Protein AF-A0A9E2DCF5-F1 (afdb_monomer)

Sequence (171 aa):
SLPIIGKGMVEQALRLRKHAPMFLVDLAVPRDIEPEITTLRDVYLYSLDDLQNIVSENMDLRRSAAGAAEAIVRDAAITYEQGEKSRAGQDLVVRYRKQLEDLKDAELAKAIARAKQGDDIDLVLKTLATQLTQKLAHTPSVGLKSLIIDGDAAAIEQAKTLLGLNQDDTP

pLDDT: mean 85.64, std 11.95, range [39.28, 97.12]

Secondary structure (DSSP, 8-state):
---SB-HHHHHHHHHHTTT--EEEEE--SS-SB-GGGGGSTTEEEEEHHHHHHHHGGGHHHHHHHHHHHHHHHHHHHHHHHHHHHHHHHHHHHHHHHHHHHHHHHHHHHHHHHHHHHT--HHHHHHHHHHHHHHHHHHHHHHHHHHHHHHT-HHHHHHHHHHTTTTS----

Structure (mmCIF, N/CA/C/O backbone):
data_AF-A0A9E2DCF5-F1
#
_entry.id   AF-A0A9E2DCF5-F1
#
loop_
_atom_site.group_PDB
_atom_site.id
_atom_site.type_symbol
_atom_site.label_atom_id
_atom_site.label_alt_id
_atom_site.label_comp_id
_atom_site.label_asym_id
_atom_site.label_entity_id
_atom_site.label_seq_id
_atom_site.pdbx_PDB_ins_code
_atom_site.Cartn_x
_atom_site.Cartn_y
_atom_site.Cartn_z
_atom_site.occupancy
_atom_site.B_iso_or_equiv
_atom_site.auth_seq_id
_atom_site.auth_comp_id
_atom_site.auth_asym_id
_atom_site.auth_atom_id
_atom_site.pdbx_PDB_model_num
ATOM 1 N N . SER A 1 1 ? 19.649 -22.703 -25.737 1.00 58.84 1 SER A N 1
ATOM 2 C CA . SER A 1 1 ? 18.857 -23.480 -26.710 1.00 58.84 1 SER A CA 1
ATOM 3 C C . SER A 1 1 ? 19.818 -24.085 -27.715 1.00 58.84 1 SER A C 1
ATOM 5 O O . SER A 1 1 ? 20.944 -23.610 -27.810 1.00 58.84 1 SER A O 1
ATOM 7 N N . LEU A 1 2 ? 19.416 -25.155 -28.402 1.00 72.81 2 LEU A N 1
ATOM 8 C CA . LEU A 1 2 ? 20.148 -25.614 -29.581 1.00 72.81 2 LEU A CA 1
ATOM 9 C C . LEU A 1 2 ? 19.806 -24.652 -30.735 1.00 72.81 2 LEU A C 1
ATOM 11 O O . LEU A 1 2 ? 18.617 -24.349 -30.875 1.00 72.81 2 LEU A O 1
ATOM 15 N N . PRO A 1 3 ? 20.781 -24.166 -31.522 1.00 78.75 3 PRO A N 1
ATOM 16 C CA . PRO A 1 3 ? 20.499 -23.358 -32.703 1.00 78.75 3 PRO A CA 1
ATOM 17 C C . PRO A 1 3 ? 19.514 -24.065 -33.641 1.00 78.75 3 PRO A C 1
ATOM 19 O O . PRO A 1 3 ? 19.584 -25.279 -33.842 1.00 78.75 3 PRO A O 1
ATOM 22 N N . ILE A 1 4 ? 18.577 -23.303 -34.199 1.00 86.94 4 ILE A N 1
ATOM 23 C CA . ILE A 1 4 ? 17.522 -23.811 -35.085 1.00 86.94 4 ILE A CA 1
ATOM 24 C C . ILE A 1 4 ? 18.060 -23.949 -36.513 1.00 86.94 4 ILE A C 1
ATOM 26 O O . ILE A 1 4 ? 17.695 -24.873 -37.243 1.00 86.94 4 ILE A O 1
ATOM 30 N N . ILE A 1 5 ? 18.947 -23.035 -36.911 1.00 90.19 5 ILE A N 1
ATOM 31 C CA . ILE A 1 5 ? 19.559 -23.009 -38.237 1.00 90.19 5 ILE A CA 1
ATOM 32 C C . ILE A 1 5 ? 20.990 -23.525 -38.120 1.00 90.19 5 ILE A C 1
ATOM 34 O O . ILE A 1 5 ? 21.899 -22.801 -37.712 1.00 90.19 5 ILE A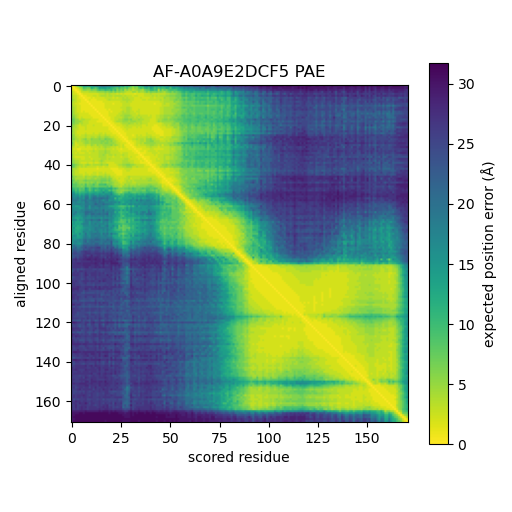 O 1
ATOM 38 N N . GLY A 1 6 ? 21.173 -24.789 -38.503 1.00 91.69 6 GLY A N 1
ATOM 39 C CA . GLY A 1 6 ? 22.480 -25.438 -38.540 1.00 91.69 6 GLY A CA 1
ATOM 40 C C . GLY A 1 6 ? 23.163 -25.384 -39.907 1.00 91.69 6 GLY A C 1
ATOM 41 O O . GLY A 1 6 ? 22.526 -25.176 -40.947 1.00 91.69 6 GLY A O 1
ATOM 42 N N . LYS A 1 7 ? 24.474 -25.635 -39.926 1.00 89.81 7 LYS A N 1
ATOM 43 C CA . LYS A 1 7 ? 25.328 -25.559 -41.122 1.00 89.81 7 LYS A CA 1
ATOM 44 C C . LYS A 1 7 ? 24.815 -26.385 -42.299 1.00 89.81 7 LYS A C 1
ATOM 46 O O . LYS A 1 7 ? 24.722 -25.865 -43.410 1.00 89.81 7 LYS A O 1
ATOM 51 N N . GLY A 1 8 ? 24.408 -27.633 -42.061 1.00 90.56 8 GLY A N 1
ATOM 52 C CA . GLY A 1 8 ? 23.911 -28.517 -43.125 1.00 90.56 8 GLY A CA 1
ATOM 53 C C . GLY A 1 8 ? 22.646 -27.991 -43.817 1.00 90.56 8 GLY A C 1
ATOM 54 O O . GLY A 1 8 ? 22.475 -28.162 -45.025 1.00 90.56 8 GLY A O 1
ATOM 55 N N . MET A 1 9 ? 21.784 -27.282 -43.077 1.00 93.06 9 MET A N 1
ATOM 56 C CA . MET A 1 9 ? 20.582 -26.653 -43.632 1.00 93.06 9 MET A CA 1
ATOM 57 C C . MET A 1 9 ? 20.951 -25.515 -44.591 1.00 93.06 9 MET A C 1
ATOM 59 O O . MET A 1 9 ? 20.383 -25.404 -45.681 1.00 93.06 9 MET A O 1
ATOM 63 N N . VAL A 1 10 ? 21.941 -24.700 -44.217 1.00 93.44 10 VAL A N 1
ATOM 64 C CA . VAL A 1 10 ? 22.420 -23.583 -45.042 1.00 93.44 10 VAL A CA 1
ATOM 65 C C . VAL A 1 10 ? 23.188 -24.080 -46.270 1.00 93.44 10 VAL A C 1
ATOM 67 O O . VAL A 1 10 ? 22.981 -23.562 -47.365 1.00 93.44 10 VAL A O 1
ATOM 70 N N . GLU A 1 11 ? 23.996 -25.133 -46.145 1.00 92.06 11 GLU A N 1
ATOM 71 C CA . GLU A 1 11 ? 24.686 -25.764 -47.282 1.00 92.06 11 GLU A CA 1
ATOM 72 C C . GLU A 1 11 ? 23.700 -26.283 -48.338 1.00 92.06 11 GLU A C 1
ATOM 74 O O . GLU A 1 11 ? 23.870 -26.051 -49.541 1.00 92.06 11 GLU A O 1
ATOM 79 N N . GLN A 1 12 ? 22.624 -26.941 -47.899 1.00 93.75 12 GLN A N 1
ATOM 80 C CA . GLN A 1 12 ? 21.568 -27.394 -48.800 1.00 93.75 12 GLN A CA 1
ATOM 81 C C . GLN A 1 12 ? 20.867 -26.213 -49.483 1.00 93.75 12 GLN A C 1
ATOM 83 O O . GLN A 1 12 ? 20.609 -26.270 -50.691 1.00 93.75 12 GLN A O 1
ATOM 88 N N . ALA A 1 13 ? 20.590 -25.140 -48.738 1.00 93.38 13 ALA A N 1
ATOM 89 C CA . ALA A 1 13 ? 19.974 -23.931 -49.274 1.00 93.38 13 ALA A CA 1
ATOM 90 C C . ALA A 1 13 ? 20.857 -23.253 -50.336 1.00 93.38 13 ALA A C 1
ATOM 92 O O . ALA A 1 13 ? 20.357 -22.903 -51.407 1.00 93.38 13 ALA A O 1
ATOM 93 N N . LEU A 1 14 ? 22.169 -23.139 -50.104 1.00 93.81 14 LEU A N 1
ATOM 94 C CA . LEU A 1 14 ? 23.126 -22.595 -51.077 1.00 93.81 14 LEU A CA 1
ATOM 95 C C . LEU A 1 14 ? 23.166 -23.409 -52.370 1.00 93.81 14 LEU A C 1
ATOM 97 O O . LEU A 1 14 ? 23.157 -22.836 -53.462 1.00 93.81 14 LEU A O 1
ATOM 101 N N . ARG A 1 15 ? 23.152 -24.744 -52.265 1.00 92.56 15 ARG A N 1
ATOM 102 C CA . ARG A 1 15 ? 23.135 -25.630 -53.438 1.00 92.56 15 ARG A CA 1
ATOM 103 C C . ARG A 1 15 ? 21.888 -25.404 -54.291 1.00 92.56 15 ARG A C 1
ATOM 105 O O . ARG A 1 15 ? 21.991 -25.289 -55.510 1.00 92.56 15 ARG A O 1
ATOM 112 N N . LEU A 1 16 ? 20.717 -25.300 -53.659 1.00 95.19 16 LEU A N 1
ATOM 113 C CA . LEU A 1 16 ? 19.456 -24.988 -54.347 1.00 95.19 16 LEU A CA 1
ATOM 114 C C . LEU A 1 16 ? 19.476 -23.590 -54.974 1.00 95.19 16 LEU A C 1
ATOM 116 O O . LEU A 1 16 ? 18.927 -23.378 -56.054 1.00 95.19 16 LEU A O 1
ATOM 120 N N . ARG A 1 17 ? 20.161 -22.651 -54.321 1.00 94.44 17 ARG A N 1
ATOM 121 C CA . ARG A 1 17 ? 20.365 -21.278 -54.787 1.00 94.44 17 ARG A CA 1
ATOM 122 C C . ARG A 1 17 ? 21.493 -21.123 -55.804 1.00 94.44 17 ARG A C 1
ATOM 124 O O . ARG A 1 17 ? 21.792 -19.994 -56.176 1.00 94.44 17 ARG A O 1
ATOM 131 N N . LYS A 1 18 ? 22.110 -22.218 -56.269 1.00 94.00 18 LYS A N 1
ATOM 132 C CA . LYS A 1 18 ? 23.250 -22.188 -57.201 1.00 94.00 18 LYS A CA 1
ATOM 133 C C . LYS A 1 18 ? 24.361 -21.241 -56.720 1.00 94.00 18 LYS A C 1
ATOM 135 O O . LYS A 1 18 ? 24.914 -20.495 -57.521 1.00 94.00 18 LYS A O 1
ATOM 140 N N . HIS A 1 19 ? 24.651 -21.265 -55.418 1.00 92.19 19 HIS A N 1
ATOM 141 C CA . HIS A 1 19 ? 25.652 -20.408 -54.772 1.00 92.19 19 HIS A CA 1
ATOM 142 C C . HIS A 1 19 ? 25.356 -18.897 -54.828 1.00 92.19 19 HIS A C 1
ATOM 144 O O . HIS A 1 19 ? 26.260 -18.080 -54.694 1.00 92.19 19 HIS A O 1
ATOM 150 N N . ALA A 1 20 ? 24.090 -18.492 -54.990 1.00 92.88 20 ALA A N 1
ATOM 151 C CA . ALA A 1 20 ? 23.720 -17.091 -54.810 1.00 92.88 20 ALA A CA 1
ATOM 152 C C . ALA A 1 20 ? 23.927 -16.666 -53.337 1.00 92.88 20 ALA A C 1
ATOM 154 O O . ALA A 1 20 ? 23.413 -17.361 -52.449 1.00 92.88 20 ALA A O 1
ATOM 155 N N . PRO A 1 21 ? 24.608 -15.530 -53.075 1.00 93.69 21 PRO A N 1
ATOM 156 C CA . PRO A 1 21 ? 24.914 -15.074 -51.724 1.00 93.69 21 PRO A CA 1
ATOM 157 C C . PRO A 1 21 ? 23.701 -15.015 -50.788 1.00 93.69 21 PRO A C 1
ATOM 159 O O . PRO A 1 21 ? 22.593 -14.630 -51.183 1.00 93.69 21 PRO A O 1
ATOM 162 N N . MET A 1 22 ? 23.915 -15.378 -49.525 1.00 93.44 22 MET A N 1
ATOM 163 C CA . MET A 1 22 ? 22.920 -15.320 -48.456 1.00 93.44 22 MET A CA 1
ATOM 164 C C . MET A 1 22 ? 23.354 -14.341 -47.371 1.00 93.44 22 MET A C 1
ATOM 166 O O . MET A 1 22 ? 24.435 -14.466 -46.805 1.00 93.44 22 MET A O 1
ATOM 170 N N . PHE A 1 23 ? 22.478 -13.390 -47.063 1.00 92.62 23 PHE A N 1
ATOM 171 C CA . PHE A 1 23 ? 22.620 -12.483 -45.932 1.00 92.62 23 PHE A CA 1
ATOM 172 C C . PHE A 1 23 ? 21.706 -12.964 -44.805 1.00 92.62 23 PHE A C 1
ATOM 174 O O . PHE A 1 23 ? 20.494 -13.085 -44.997 1.00 92.62 23 PHE A O 1
ATOM 181 N N . LEU A 1 24 ? 22.297 -13.287 -43.662 1.00 92.00 24 LEU A N 1
ATOM 182 C CA . LEU A 1 24 ? 21.629 -13.813 -42.479 1.00 92.00 24 LEU A CA 1
ATOM 183 C C . LEU A 1 24 ? 21.811 -12.822 -41.332 1.00 92.00 24 LEU A C 1
ATOM 185 O O . LEU A 1 24 ? 22.915 -12.334 -41.100 1.00 92.00 24 LEU A O 1
ATOM 189 N N . VAL A 1 25 ? 20.729 -12.554 -40.605 1.00 92.25 25 VAL A N 1
ATOM 190 C CA . VAL A 1 25 ? 20.745 -11.691 -39.422 1.00 92.25 25 VAL A CA 1
ATOM 191 C C . VAL A 1 25 ? 20.213 -12.488 -38.240 1.00 92.25 25 VAL A C 1
ATOM 193 O O . VAL A 1 25 ? 19.053 -12.898 -38.256 1.00 92.25 25 VAL A O 1
ATOM 196 N N . ASP A 1 26 ? 21.057 -12.709 -37.235 1.00 91.56 26 ASP A N 1
ATOM 197 C CA . ASP A 1 26 ? 20.695 -13.381 -35.987 1.00 91.56 26 ASP A CA 1
ATOM 198 C C . ASP A 1 26 ? 20.497 -12.348 -34.869 1.00 91.56 26 ASP A C 1
ATOM 200 O O . ASP A 1 26 ? 21.453 -11.742 -34.378 1.00 91.56 26 ASP A O 1
ATOM 204 N N . LEU A 1 27 ? 19.235 -12.134 -34.492 1.00 89.69 27 LEU A N 1
ATOM 205 C CA . LEU A 1 27 ? 18.832 -11.203 -33.432 1.00 89.69 27 LEU A CA 1
ATOM 206 C C . LEU A 1 27 ? 18.516 -11.913 -32.102 1.00 89.69 27 LEU A C 1
ATOM 208 O O . LEU A 1 27 ? 18.085 -11.249 -31.158 1.00 89.69 27 LEU A O 1
ATOM 212 N N . ALA A 1 28 ? 18.680 -13.238 -32.019 1.00 86.12 28 ALA A N 1
ATOM 213 C CA . ALA A 1 28 ? 18.256 -14.030 -30.868 1.00 86.12 28 ALA A CA 1
ATOM 214 C C . ALA A 1 28 ? 19.315 -14.088 -29.752 1.00 86.12 28 ALA A C 1
ATOM 216 O O . ALA A 1 28 ? 20.523 -14.112 -29.999 1.00 86.12 28 ALA A O 1
ATOM 217 N N . VAL A 1 29 ? 18.845 -14.148 -28.498 1.00 86.38 29 VAL A N 1
ATOM 218 C CA . VAL A 1 29 ? 19.679 -14.381 -27.309 1.00 86.38 29 VAL A CA 1
ATOM 219 C C . VAL A 1 29 ? 19.000 -15.431 -26.421 1.00 86.38 29 VAL A C 1
ATOM 221 O O . VAL A 1 29 ? 17.987 -15.115 -25.791 1.00 86.38 29 VAL A O 1
ATOM 224 N N . PRO A 1 30 ? 19.538 -16.664 -26.314 1.00 86.38 30 PRO A N 1
ATOM 225 C CA . PRO A 1 30 ? 20.714 -17.222 -27.015 1.00 86.38 30 PRO A CA 1
ATOM 226 C C . PRO A 1 30 ? 20.538 -17.338 -28.547 1.00 86.38 30 PRO A C 1
ATOM 228 O O . PRO A 1 30 ? 19.409 -17.366 -29.021 1.00 86.38 30 PRO A O 1
ATOM 231 N N . ARG A 1 31 ? 21.653 -17.413 -29.295 1.00 84.81 31 ARG A N 1
ATOM 232 C CA . ARG A 1 31 ? 21.689 -17.431 -30.775 1.00 84.81 31 ARG A CA 1
ATOM 233 C C . ARG A 1 31 ? 20.887 -18.581 -31.391 1.00 84.81 31 ARG A C 1
ATOM 235 O O . ARG A 1 31 ? 20.957 -19.713 -30.906 1.00 84.81 31 ARG A O 1
ATOM 242 N N . ASP A 1 32 ? 20.215 -18.291 -32.504 1.00 91.00 32 ASP A N 1
ATOM 243 C CA . ASP A 1 32 ? 19.422 -19.265 -33.269 1.00 91.00 32 ASP A CA 1
ATOM 244 C C . ASP A 1 32 ? 20.182 -19.841 -34.474 1.00 91.00 32 ASP A C 1
ATOM 246 O O . ASP A 1 32 ? 19.740 -20.838 -35.056 1.00 91.00 32 ASP A O 1
ATOM 250 N N . ILE A 1 33 ? 21.323 -19.246 -34.843 1.00 90.81 33 ILE A N 1
ATOM 251 C CA . ILE A 1 33 ? 22.140 -19.653 -35.992 1.00 90.81 33 ILE A CA 1
ATOM 252 C C . ILE A 1 33 ? 23.505 -20.169 -35.523 1.00 90.81 33 ILE A C 1
ATOM 254 O O . ILE A 1 33 ? 24.202 -19.515 -34.746 1.00 90.81 33 ILE A O 1
ATOM 258 N N . GLU A 1 34 ? 23.909 -21.341 -36.020 1.00 91.25 34 GLU A N 1
ATOM 259 C CA . GLU A 1 34 ? 25.241 -21.899 -35.759 1.00 91.25 34 GLU A CA 1
ATOM 260 C C . GLU A 1 34 ? 26.352 -20.961 -36.276 1.00 91.25 34 GLU A C 1
ATOM 262 O O . GLU A 1 34 ? 26.357 -20.604 -37.461 1.00 91.25 34 GLU A O 1
ATOM 267 N N . PRO A 1 35 ? 27.333 -20.569 -35.440 1.00 85.56 35 PRO A N 1
ATOM 268 C CA . PRO A 1 35 ? 28.425 -19.697 -35.872 1.00 85.56 35 PRO A CA 1
ATOM 269 C C . PRO A 1 35 ? 29.288 -20.331 -36.973 1.00 85.56 35 PRO A C 1
ATOM 271 O O . PRO A 1 35 ? 29.860 -19.617 -37.799 1.00 85.56 35 PRO A O 1
ATOM 274 N N . GLU A 1 36 ? 29.342 -21.662 -37.048 1.00 88.81 36 GLU A N 1
ATOM 275 C CA . GLU A 1 36 ? 30.089 -22.433 -38.046 1.00 88.81 36 GLU A CA 1
ATOM 276 C C . GLU A 1 36 ? 29.615 -22.171 -39.485 1.00 88.81 36 GLU A C 1
ATOM 278 O O . GLU A 1 36 ? 30.358 -22.436 -40.436 1.00 88.81 36 GLU A O 1
ATOM 283 N N . ILE A 1 37 ? 28.415 -21.610 -39.673 1.00 90.56 37 ILE A N 1
ATOM 284 C CA . ILE A 1 37 ? 27.887 -21.190 -40.981 1.00 90.56 37 ILE A CA 1
ATOM 285 C C . ILE A 1 37 ? 28.760 -20.104 -41.629 1.00 90.56 37 ILE A C 1
ATOM 287 O O . ILE A 1 37 ? 28.862 -20.062 -42.854 1.00 90.56 37 ILE A O 1
ATOM 291 N N . THR A 1 38 ? 29.464 -19.288 -40.838 1.00 86.31 38 THR A N 1
ATOM 292 C CA . THR A 1 38 ? 30.404 -18.258 -41.336 1.00 86.31 38 THR A CA 1
ATOM 293 C C . THR A 1 38 ? 31.576 -18.830 -42.141 1.00 86.31 38 THR A C 1
ATOM 295 O O . THR A 1 38 ? 32.239 -18.104 -42.875 1.00 86.31 38 THR A O 1
ATOM 298 N N . THR A 1 39 ? 31.824 -20.142 -42.053 1.00 88.88 39 THR A N 1
ATOM 299 C CA . THR A 1 39 ? 32.846 -20.829 -42.860 1.00 88.88 39 THR A CA 1
ATOM 300 C C . THR A 1 39 ? 32.433 -21.033 -44.324 1.00 88.88 39 THR A C 1
ATOM 302 O O . THR A 1 39 ? 33.266 -21.399 -45.156 1.00 88.88 39 THR A O 1
ATOM 305 N N . LEU A 1 40 ? 31.158 -20.812 -44.663 1.00 90.94 40 LEU A N 1
ATOM 306 C CA . LEU A 1 40 ? 30.632 -20.942 -46.020 1.00 90.94 40 LEU A CA 1
ATOM 307 C C . LEU A 1 40 ? 30.889 -19.656 -46.817 1.00 90.94 40 LEU A C 1
ATOM 309 O O . LEU A 1 40 ? 30.457 -18.579 -46.426 1.00 90.94 40 LEU A O 1
ATOM 313 N N . ARG A 1 41 ? 31.551 -19.782 -47.976 1.00 88.25 41 ARG A N 1
ATOM 314 C CA . ARG A 1 41 ? 31.993 -18.636 -48.802 1.00 88.25 41 ARG A CA 1
ATOM 315 C C . ARG A 1 41 ? 30.872 -17.685 -49.230 1.00 88.25 41 ARG A C 1
ATOM 317 O O . ARG A 1 41 ? 31.114 -16.491 -49.338 1.00 88.25 41 ARG A O 1
ATOM 324 N N . ASP A 1 42 ? 29.678 -18.215 -49.475 1.00 92.00 42 ASP A N 1
ATOM 325 C CA . ASP A 1 42 ? 28.549 -17.458 -50.027 1.00 92.00 42 ASP A CA 1
ATOM 326 C C . ASP A 1 42 ? 27.562 -16.997 -48.933 1.00 92.00 42 ASP A C 1
ATOM 328 O O . ASP A 1 42 ? 26.395 -16.726 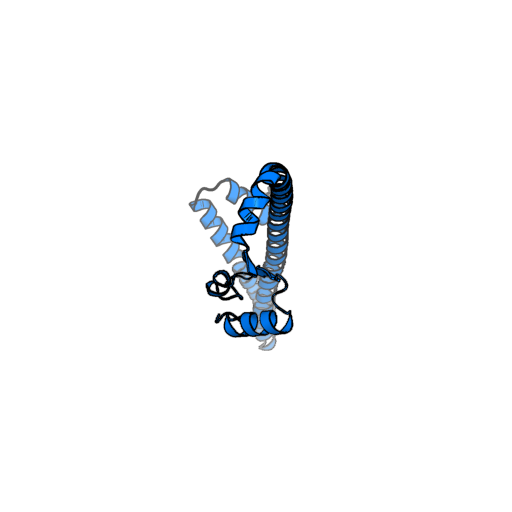-49.225 1.00 92.00 42 ASP A O 1
ATOM 332 N N . VAL A 1 43 ? 27.992 -16.945 -47.665 1.00 93.31 43 VAL A N 1
ATOM 333 C CA . VAL A 1 43 ? 27.139 -16.582 -46.523 1.00 93.31 43 VAL A CA 1
ATOM 334 C C . VAL A 1 43 ? 27.748 -15.447 -45.714 1.00 93.31 43 VAL A C 1
ATOM 336 O O . VAL A 1 43 ? 28.894 -15.510 -45.282 1.00 93.31 43 VAL A O 1
ATOM 339 N N . TYR A 1 44 ? 26.929 -14.437 -45.445 1.00 91.81 44 TYR A N 1
ATOM 340 C CA . TYR A 1 44 ? 27.244 -13.314 -44.577 1.00 91.81 44 TYR A CA 1
ATOM 341 C C . TYR A 1 44 ? 26.293 -13.354 -43.385 1.00 91.81 44 TYR A C 1
ATOM 343 O O . TYR A 1 44 ? 25.100 -13.101 -43.545 1.00 91.81 44 TYR A O 1
ATOM 351 N N . LEU A 1 45 ? 26.807 -13.712 -42.208 1.00 91.00 45 LEU A N 1
ATOM 352 C CA . LEU A 1 45 ? 26.047 -13.742 -40.961 1.00 91.00 45 LEU A CA 1
ATOM 353 C C . LEU A 1 45 ? 26.401 -12.517 -40.122 1.00 91.00 45 LEU A C 1
ATOM 355 O O . LEU A 1 45 ? 27.567 -12.319 -39.790 1.00 91.00 45 LEU A O 1
ATOM 359 N N . TYR A 1 46 ? 25.386 -11.744 -39.757 1.00 89.81 46 TYR A N 1
ATOM 360 C CA . TYR A 1 46 ? 25.491 -10.641 -38.811 1.00 89.81 46 TYR A CA 1
ATOM 361 C C . TYR A 1 46 ? 24.712 -10.983 -37.554 1.00 89.81 46 TYR A C 1
ATOM 363 O O . TYR A 1 46 ? 23.548 -11.378 -37.619 1.00 89.81 46 TYR A O 1
ATOM 371 N N . SER A 1 47 ? 25.353 -10.824 -36.407 1.00 87.50 47 SER A N 1
ATOM 372 C CA . SER A 1 47 ? 24.724 -10.993 -35.106 1.00 87.50 47 SER A CA 1
ATOM 373 C C . SER A 1 47 ? 24.268 -9.665 -34.514 1.00 87.50 47 SER A C 1
ATOM 375 O O . SER A 1 47 ? 24.670 -8.591 -34.967 1.00 87.50 47 SER A O 1
ATOM 377 N N . LEU A 1 48 ? 23.450 -9.737 -33.463 1.00 83.00 48 LEU A N 1
ATOM 378 C CA . LEU A 1 48 ? 23.070 -8.571 -32.666 1.00 83.00 48 LEU A CA 1
ATOM 379 C C . LEU A 1 48 ? 24.295 -7.746 -32.226 1.00 83.00 48 LEU A C 1
ATOM 381 O O . LEU A 1 48 ? 24.238 -6.519 -32.267 1.00 83.00 48 LEU A O 1
ATOM 385 N N . ASP A 1 49 ? 25.401 -8.407 -31.876 1.00 81.56 49 ASP A N 1
ATOM 386 C CA . ASP A 1 49 ? 26.654 -7.758 -31.468 1.00 81.56 49 ASP A CA 1
ATOM 387 C C . ASP A 1 49 ? 27.299 -6.970 -32.628 1.00 81.56 49 ASP A C 1
ATOM 389 O O . ASP A 1 49 ? 27.744 -5.836 -32.448 1.00 81.56 49 ASP A O 1
ATOM 393 N N . ASP A 1 50 ? 27.285 -7.518 -33.849 1.00 83.06 50 ASP A N 1
ATOM 394 C CA . ASP A 1 50 ? 27.833 -6.850 -35.041 1.00 83.06 50 ASP A CA 1
ATOM 395 C C . ASP A 1 50 ? 27.023 -5.600 -35.412 1.00 83.06 50 ASP A C 1
ATOM 397 O O . ASP A 1 50 ? 27.576 -4.580 -35.830 1.00 83.06 50 ASP A O 1
ATOM 401 N N . LEU A 1 51 ? 25.703 -5.657 -35.214 1.00 79.06 51 LEU A N 1
ATOM 402 C CA . LEU A 1 51 ? 24.807 -4.526 -35.447 1.00 79.06 51 LEU A CA 1
ATOM 403 C C . LEU A 1 51 ? 24.973 -3.423 -34.394 1.00 79.06 51 LEU A C 1
ATOM 405 O O . LEU A 1 51 ? 24.833 -2.245 -34.724 1.00 79.06 51 LEU A O 1
ATOM 409 N N . GLN A 1 52 ? 25.303 -3.765 -33.145 1.00 71.00 52 GLN A N 1
ATOM 410 C CA . GLN A 1 52 ? 25.559 -2.772 -32.094 1.00 71.00 52 GLN A CA 1
ATOM 411 C C . GLN A 1 52 ? 26.746 -1.861 -32.435 1.00 71.00 52 GLN A C 1
ATOM 413 O O . GLN A 1 52 ? 26.666 -0.653 -32.204 1.00 71.00 52 GLN A O 1
ATOM 418 N N . ASN A 1 53 ? 27.799 -2.405 -33.056 1.00 69.88 53 ASN A N 1
ATOM 419 C CA . ASN A 1 53 ? 28.968 -1.627 -33.481 1.00 69.88 53 ASN A CA 1
ATOM 420 C C . ASN A 1 53 ? 28.617 -0.562 -34.536 1.00 69.88 53 ASN A C 1
ATOM 422 O O . ASN A 1 53 ? 29.138 0.548 -34.477 1.00 69.88 53 ASN A O 1
ATOM 426 N N . ILE A 1 54 ? 27.686 -0.861 -35.450 1.00 68.44 54 ILE A N 1
ATOM 427 C CA . ILE A 1 54 ? 27.216 0.071 -36.496 1.00 68.44 54 ILE A CA 1
ATOM 428 C C . ILE A 1 54 ? 26.321 1.170 -35.900 1.00 68.44 54 ILE A C 1
ATOM 430 O O . ILE A 1 54 ? 26.316 2.314 -36.345 1.00 68.44 54 ILE A O 1
ATOM 434 N N . VAL A 1 55 ? 25.554 0.838 -34.863 1.00 66.06 55 VAL A N 1
ATOM 435 C CA . VAL A 1 55 ? 24.587 1.755 -34.241 1.00 66.06 55 VAL A CA 1
ATOM 436 C C . VAL A 1 55 ? 25.250 2.762 -33.288 1.00 66.06 55 VAL A C 1
ATOM 438 O O . VAL A 1 55 ? 24.639 3.784 -32.964 1.00 66.06 55 VAL A O 1
ATOM 441 N N . SER A 1 56 ? 26.502 2.525 -32.881 1.00 63.34 56 SER A N 1
ATOM 442 C CA . SER A 1 56 ? 27.262 3.408 -31.982 1.00 63.34 56 SER A CA 1
ATOM 443 C C . SER A 1 56 ? 27.430 4.841 -32.528 1.00 63.34 56 SER A C 1
ATOM 445 O O . SER A 1 56 ? 27.525 5.798 -31.763 1.00 63.34 56 SER A O 1
ATOM 447 N N . GLU A 1 57 ? 27.337 5.044 -33.845 1.00 60.78 57 GLU A N 1
ATOM 448 C CA . GLU A 1 57 ? 27.374 6.382 -34.462 1.00 60.78 57 GLU A CA 1
ATOM 449 C C . GLU A 1 57 ? 26.106 7.231 -34.195 1.00 60.78 57 GLU A C 1
ATOM 451 O O . GLU A 1 57 ? 26.127 8.444 -34.377 1.00 60.78 57 GLU A O 1
ATOM 456 N N . ASN A 1 58 ? 25.012 6.641 -33.687 1.00 62.59 58 ASN A N 1
ATOM 457 C CA . ASN A 1 58 ? 23.766 7.342 -33.313 1.00 62.59 58 ASN A CA 1
ATOM 458 C C . ASN A 1 58 ? 23.574 7.503 -31.786 1.00 62.59 58 ASN A C 1
ATOM 460 O O . ASN A 1 58 ? 22.464 7.762 -31.303 1.00 62.59 58 ASN A O 1
ATOM 464 N N . MET A 1 59 ? 24.646 7.333 -31.008 1.00 66.50 59 MET A N 1
ATOM 465 C CA . MET A 1 59 ? 24.641 7.362 -29.538 1.00 66.50 59 MET A CA 1
ATOM 466 C C . MET A 1 59 ? 24.071 8.656 -28.934 1.00 66.50 59 MET A C 1
ATOM 468 O O . MET A 1 59 ? 23.353 8.588 -27.936 1.00 66.50 59 MET A O 1
ATOM 472 N N . ASP A 1 60 ? 24.328 9.820 -29.535 1.00 66.88 60 ASP A N 1
ATOM 473 C CA . ASP A 1 60 ? 23.910 11.113 -28.969 1.00 66.88 60 ASP A CA 1
ATOM 474 C C . ASP A 1 60 ? 22.389 11.323 -29.020 1.00 66.88 60 ASP A C 1
ATOM 476 O O . ASP A 1 60 ? 21.778 11.744 -28.031 1.00 66.88 60 ASP A O 1
ATOM 480 N N . LEU A 1 61 ? 21.746 10.933 -30.127 1.00 65.44 61 LEU A N 1
ATOM 481 C CA . LEU A 1 61 ? 20.283 10.941 -30.251 1.00 65.44 61 LEU A CA 1
ATOM 482 C C . LEU A 1 61 ? 19.638 9.961 -29.261 1.00 65.44 61 LEU A C 1
ATOM 484 O O . LEU A 1 61 ? 18.636 10.289 -28.621 1.00 65.44 61 LEU A O 1
ATOM 488 N N . ARG A 1 62 ? 20.246 8.780 -29.075 1.00 71.12 62 ARG A N 1
ATOM 489 C CA . ARG A 1 62 ? 19.794 7.792 -28.083 1.00 71.12 62 ARG A CA 1
ATOM 490 C C . ARG A 1 62 ? 19.917 8.312 -26.656 1.00 71.12 62 ARG A C 1
ATOM 492 O O . ARG A 1 62 ? 19.015 8.088 -25.856 1.00 71.12 62 ARG A O 1
ATOM 499 N N . ARG A 1 63 ? 20.995 9.029 -26.337 1.00 74.00 63 ARG A N 1
ATOM 500 C CA . ARG A 1 63 ? 21.245 9.564 -24.993 1.00 74.00 63 ARG A CA 1
ATOM 501 C C . ARG A 1 63 ? 20.244 10.652 -24.609 1.00 74.00 63 ARG A C 1
ATOM 503 O O . ARG A 1 63 ? 19.743 10.643 -23.489 1.00 74.00 63 ARG A O 1
ATOM 510 N N . SER A 1 64 ? 19.917 11.552 -25.537 1.00 73.62 64 SER A N 1
ATOM 511 C CA . SER A 1 64 ? 18.895 12.581 -25.306 1.00 73.62 64 SER A CA 1
ATOM 512 C C . SER A 1 64 ? 17.500 11.969 -25.120 1.00 73.62 64 SER A C 1
ATOM 514 O O . SER A 1 64 ? 16.803 12.307 -24.162 1.00 73.62 64 SER A O 1
ATOM 516 N N . ALA A 1 65 ? 17.123 11.006 -25.969 1.00 76.00 65 ALA A N 1
ATOM 517 C CA . ALA A 1 65 ? 15.852 10.292 -25.847 1.00 76.00 65 ALA A CA 1
ATOM 518 C C . ALA A 1 65 ? 15.755 9.474 -24.544 1.00 76.00 65 ALA A C 1
ATOM 520 O O . ALA A 1 65 ? 14.702 9.458 -23.906 1.00 76.00 65 ALA A O 1
ATOM 521 N N . ALA A 1 66 ? 16.853 8.844 -24.115 1.00 80.50 66 ALA A N 1
ATOM 522 C CA . ALA A 1 66 ? 16.924 8.126 -22.844 1.00 80.50 66 ALA A CA 1
ATOM 523 C C . ALA A 1 66 ? 16.722 9.066 -21.647 1.00 80.50 66 ALA A C 1
ATOM 525 O O . ALA A 1 66 ? 15.923 8.756 -20.770 1.00 80.50 66 ALA A O 1
ATOM 526 N N . GLY A 1 67 ? 17.356 10.245 -21.646 1.00 84.06 67 GLY A N 1
ATOM 527 C CA . GLY A 1 67 ? 17.165 11.236 -20.582 1.00 84.06 67 GLY A CA 1
ATOM 528 C C . GLY A 1 67 ? 15.714 11.719 -20.461 1.00 84.06 67 GLY A C 1
ATOM 529 O O . GLY A 1 67 ? 15.191 11.848 -19.355 1.00 84.06 67 GLY A O 1
ATOM 530 N N . ALA A 1 68 ? 15.028 11.922 -21.590 1.00 83.69 68 ALA A N 1
ATOM 531 C CA . ALA A 1 68 ? 13.604 12.264 -21.590 1.00 83.69 68 ALA A CA 1
ATOM 532 C C . ALA A 1 68 ? 12.731 11.117 -21.046 1.00 83.69 68 ALA A C 1
ATOM 534 O O . ALA A 1 68 ? 11.818 11.355 -20.255 1.00 83.69 68 ALA A O 1
ATOM 535 N N . ALA A 1 69 ? 13.028 9.871 -21.424 1.00 86.25 69 ALA A N 1
ATOM 536 C CA . ALA A 1 69 ? 12.323 8.700 -20.908 1.00 86.25 69 ALA A CA 1
ATOM 537 C C . ALA A 1 69 ? 12.537 8.515 -19.395 1.00 86.25 69 ALA A C 1
ATOM 539 O O . ALA A 1 69 ? 11.583 8.239 -18.670 1.00 86.25 69 ALA A O 1
ATOM 540 N N . GLU A 1 70 ? 13.758 8.726 -18.898 1.00 88.56 70 GLU A N 1
ATOM 541 C CA . GLU A 1 70 ? 14.070 8.673 -17.465 1.00 88.56 70 GLU A CA 1
ATOM 542 C C . GLU A 1 70 ? 13.292 9.719 -16.661 1.00 88.56 70 GLU A C 1
ATOM 544 O O . GLU A 1 70 ? 12.826 9.418 -15.561 1.00 88.56 70 GLU A O 1
ATOM 549 N N . ALA A 1 71 ? 13.118 10.930 -17.200 1.00 90.56 71 ALA A N 1
ATOM 550 C CA . ALA A 1 71 ? 12.301 11.963 -16.566 1.00 90.56 71 ALA A CA 1
ATOM 551 C C . ALA A 1 71 ? 10.830 11.528 -16.458 1.00 90.56 71 ALA A C 1
ATOM 553 O O . ALA A 1 71 ? 10.255 11.582 -15.373 1.00 90.56 71 ALA A O 1
ATOM 554 N N . ILE A 1 72 ? 10.256 10.994 -17.542 1.00 91.25 72 ILE A N 1
ATOM 555 C CA . ILE A 1 72 ? 8.875 10.481 -17.553 1.00 91.25 72 ILE A CA 1
ATOM 556 C C . ILE A 1 72 ? 8.694 9.355 -16.526 1.00 91.25 72 ILE A C 1
ATOM 558 O O . ILE A 1 72 ? 7.724 9.354 -15.767 1.00 91.25 72 ILE A O 1
ATOM 562 N N . VAL A 1 73 ? 9.628 8.399 -16.473 1.00 92.06 73 VAL A N 1
ATOM 563 C CA . VAL A 1 73 ? 9.574 7.283 -15.513 1.00 92.06 73 VAL A CA 1
ATOM 564 C C . VAL A 1 73 ? 9.684 7.787 -14.076 1.00 92.06 73 VAL A C 1
ATOM 566 O O . VAL A 1 73 ? 8.964 7.304 -13.203 1.00 92.06 73 VAL A O 1
ATOM 569 N N . ARG A 1 74 ? 10.551 8.771 -13.818 1.00 92.25 74 ARG A N 1
ATOM 570 C CA . ARG A 1 74 ? 10.713 9.377 -12.492 1.00 92.25 74 ARG A CA 1
ATOM 571 C C . ARG A 1 74 ? 9.431 10.062 -12.024 1.00 92.25 74 ARG A C 1
ATOM 573 O O . ARG A 1 74 ? 8.999 9.817 -10.900 1.00 92.25 74 ARG A O 1
ATOM 580 N N . ASP A 1 75 ? 8.804 10.857 -12.882 1.00 90.69 75 ASP A N 1
ATOM 581 C CA . ASP A 1 75 ? 7.557 11.555 -12.557 1.00 90.69 75 ASP A CA 1
ATOM 582 C C . ASP A 1 75 ? 6.405 10.567 -12.320 1.00 90.69 75 ASP A C 1
ATOM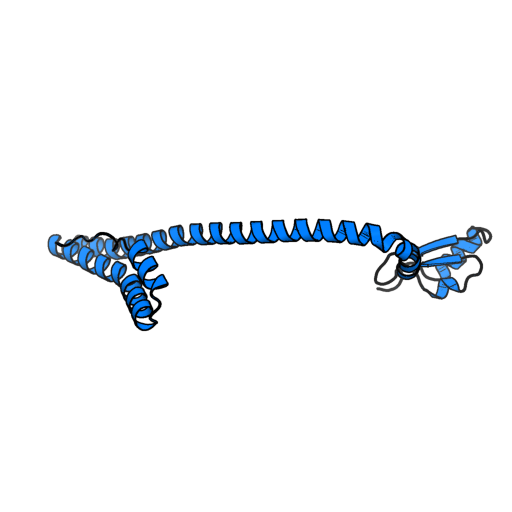 584 O O . ASP A 1 75 ? 5.631 10.709 -11.366 1.00 90.69 75 ASP A O 1
ATOM 588 N N . ALA A 1 76 ? 6.328 9.510 -13.134 1.00 88.12 76 ALA A N 1
ATOM 589 C CA . ALA A 1 76 ? 5.370 8.426 -12.943 1.00 88.12 76 ALA A CA 1
ATOM 590 C C . ALA A 1 76 ? 5.596 7.683 -11.615 1.00 88.12 76 ALA A C 1
ATOM 592 O O . ALA A 1 76 ? 4.629 7.391 -10.911 1.00 88.12 76 ALA A O 1
ATOM 593 N N . ALA A 1 77 ? 6.852 7.423 -11.236 1.00 89.56 77 ALA A N 1
ATOM 594 C CA . ALA A 1 77 ? 7.193 6.775 -9.971 1.00 89.56 77 ALA A CA 1
ATOM 595 C C . ALA A 1 77 ? 6.795 7.630 -8.756 1.00 89.56 77 ALA A C 1
ATOM 597 O O . ALA A 1 77 ? 6.189 7.112 -7.819 1.00 89.56 77 ALA A O 1
ATOM 598 N N . ILE A 1 78 ? 7.059 8.942 -8.795 1.00 86.88 78 ILE A N 1
ATOM 599 C CA . ILE A 1 78 ? 6.645 9.884 -7.740 1.00 86.88 78 ILE A CA 1
ATOM 600 C C . ILE A 1 78 ? 5.117 9.906 -7.611 1.00 86.88 78 ILE A C 1
ATOM 602 O O . ILE A 1 78 ? 4.578 9.798 -6.509 1.00 86.88 78 ILE A O 1
ATOM 606 N N . THR A 1 79 ? 4.411 10.007 -8.739 1.00 82.12 79 THR A N 1
ATOM 607 C CA . THR A 1 79 ? 2.940 10.018 -8.770 1.00 82.12 79 THR A CA 1
ATOM 608 C C . THR A 1 79 ? 2.362 8.713 -8.217 1.00 82.12 79 THR A C 1
ATOM 610 O O . THR A 1 79 ? 1.399 8.729 -7.448 1.00 82.12 79 THR A O 1
ATOM 613 N N . TYR A 1 80 ? 2.966 7.577 -8.568 1.00 76.62 80 TYR A N 1
ATOM 614 C CA . TYR A 1 80 ? 2.579 6.267 -8.055 1.00 76.62 80 TYR A CA 1
ATOM 615 C C . TYR A 1 80 ? 2.763 6.176 -6.534 1.00 76.62 80 TYR A C 1
ATOM 617 O O . TYR A 1 80 ? 1.837 5.778 -5.830 1.00 76.62 80 TYR A O 1
ATOM 625 N N . GLU A 1 81 ? 3.911 6.612 -6.005 1.00 75.62 81 GLU A N 1
ATOM 626 C CA . GLU A 1 81 ? 4.190 6.595 -4.563 1.00 75.62 81 GLU A CA 1
ATOM 627 C C . GLU A 1 81 ? 3.194 7.461 -3.770 1.00 75.62 81 GLU A C 1
ATOM 629 O O . GLU A 1 81 ? 2.726 7.075 -2.696 1.00 75.62 81 GLU A O 1
ATOM 634 N N . GLN A 1 82 ? 2.821 8.624 -4.310 1.00 73.38 82 GLN A N 1
ATOM 635 C CA . GLN A 1 82 ? 1.798 9.490 -3.717 1.00 73.38 82 GLN A CA 1
ATOM 636 C C . GLN A 1 82 ? 0.406 8.839 -3.747 1.00 73.38 82 GLN A C 1
ATOM 638 O O . GLN A 1 82 ? -0.334 8.912 -2.762 1.00 73.38 82 GLN A O 1
ATOM 643 N N . GLY A 1 83 ? 0.061 8.162 -4.846 1.00 65.75 83 GLY A N 1
ATOM 644 C CA . GLY A 1 83 ? -1.185 7.408 -4.981 1.00 65.75 83 GLY A CA 1
ATOM 645 C C . GLY A 1 83 ? -1.296 6.251 -3.983 1.00 65.75 83 GLY A C 1
ATOM 646 O O . GLY A 1 83 ? -2.342 6.082 -3.356 1.00 65.75 83 GLY A O 1
ATOM 647 N N . GLU A 1 84 ? -0.214 5.502 -3.773 1.00 64.44 84 GLU A N 1
ATOM 648 C CA . GLU A 1 84 ? -0.169 4.397 -2.804 1.00 64.44 84 GLU A CA 1
ATOM 649 C C . GLU A 1 84 ? -0.346 4.882 -1.362 1.00 64.44 84 GLU A C 1
ATOM 651 O O . GLU A 1 84 ? -1.118 4.295 -0.602 1.00 64.44 84 GLU A O 1
ATOM 656 N N . LYS A 1 85 ? 0.278 6.009 -0.989 1.00 62.28 85 LYS A N 1
ATOM 657 C CA . LYS A 1 85 ? 0.080 6.628 0.336 1.00 62.28 85 LYS A CA 1
ATOM 658 C C . LYS A 1 85 ? -1.385 7.016 0.575 1.00 62.28 85 LYS A C 1
ATOM 660 O O . LYS A 1 85 ? -1.892 6.848 1.684 1.00 62.28 85 LYS A O 1
ATOM 665 N N . SER A 1 86 ? -2.086 7.481 -0.462 1.00 60.84 86 SER A N 1
ATOM 666 C CA . SER A 1 86 ? -3.513 7.822 -0.384 1.00 60.84 86 SER A CA 1
ATOM 667 C C . SER A 1 86 ? -4.409 6.587 -0.210 1.00 60.84 86 SER A C 1
ATOM 669 O O . SER A 1 86 ? -5.286 6.588 0.659 1.00 60.84 86 SER A O 1
ATOM 671 N N . ARG A 1 87 ? -4.155 5.502 -0.960 1.00 60.62 87 ARG A N 1
ATOM 672 C CA . ARG A 1 87 ? -4.896 4.231 -0.818 1.00 60.62 87 ARG A CA 1
ATOM 673 C C . ARG A 1 87 ? -4.667 3.587 0.552 1.00 60.62 87 ARG A C 1
ATOM 675 O O . ARG A 1 87 ? -5.630 3.218 1.219 1.00 60.62 87 ARG A O 1
ATOM 682 N N . ALA A 1 88 ? -3.418 3.552 1.020 1.00 59.88 88 ALA A N 1
ATOM 683 C CA . ALA A 1 88 ? -3.073 3.022 2.340 1.00 59.88 88 ALA A CA 1
ATOM 684 C C . ALA A 1 88 ? -3.776 3.780 3.4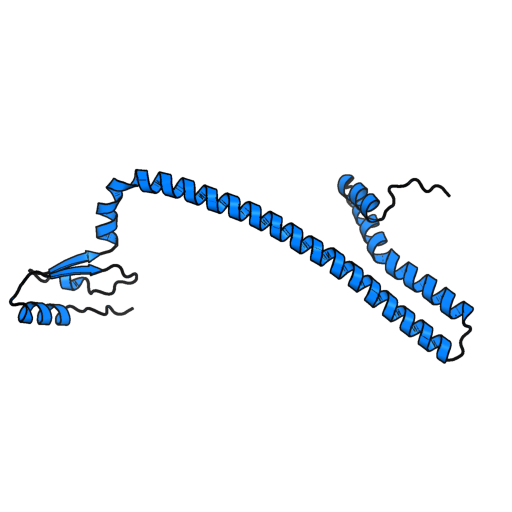86 1.00 59.88 88 ALA A C 1
ATOM 686 O O . ALA A 1 88 ? -4.190 3.169 4.475 1.00 59.88 88 ALA A O 1
ATOM 687 N N . GLY A 1 89 ? -3.951 5.101 3.343 1.00 60.62 89 GLY A N 1
ATOM 688 C CA . GLY A 1 89 ? -4.690 5.931 4.297 1.00 60.62 89 GLY A CA 1
ATOM 689 C C . GLY A 1 89 ? -6.197 5.650 4.319 1.00 60.62 89 GLY A C 1
ATOM 690 O O . GLY A 1 89 ? -6.793 5.575 5.396 1.00 60.62 89 GLY A O 1
ATOM 691 N N . GLN A 1 90 ? -6.819 5.437 3.154 1.00 61.34 90 GLN A N 1
ATOM 692 C CA . GLN A 1 90 ? -8.245 5.085 3.063 1.00 61.34 90 GLN A CA 1
ATOM 693 C C . GLN A 1 90 ? -8.533 3.718 3.700 1.00 61.34 90 GLN A C 1
ATOM 695 O O . GLN A 1 90 ? -9.480 3.587 4.481 1.00 61.34 90 GLN A O 1
ATOM 700 N N . ASP A 1 91 ? -7.657 2.737 3.480 1.00 75.75 91 ASP A N 1
ATOM 701 C CA . ASP A 1 91 ? -7.761 1.417 4.109 1.00 75.75 91 ASP A CA 1
ATOM 702 C C . ASP A 1 91 ? -7.580 1.468 5.630 1.00 75.75 91 ASP A C 1
ATOM 704 O O . ASP A 1 91 ? -8.117 0.628 6.357 1.00 75.75 91 ASP A O 1
ATOM 708 N N . LEU A 1 92 ? -6.823 2.435 6.156 1.00 83.06 92 LEU A N 1
ATOM 709 C CA . LEU A 1 92 ? -6.630 2.580 7.598 1.00 83.06 92 LEU A CA 1
ATOM 710 C C . LEU A 1 92 ? -7.911 3.040 8.303 1.00 83.06 92 LEU A C 1
ATOM 712 O O . LEU A 1 92 ? -8.315 2.419 9.285 1.00 83.06 92 LEU A O 1
ATOM 716 N N . VAL A 1 93 ? -8.578 4.081 7.792 1.00 84.00 93 VAL A N 1
ATOM 717 C CA . VAL A 1 93 ? -9.822 4.600 8.396 1.00 84.00 93 VAL A CA 1
ATOM 718 C C . VAL A 1 93 ? -10.929 3.548 8.359 1.00 84.00 93 VAL A C 1
ATOM 720 O O . VAL A 1 93 ? -11.637 3.359 9.350 1.00 84.00 93 VAL A O 1
ATOM 723 N N . VAL A 1 94 ? -11.064 2.831 7.238 1.00 86.50 94 VAL A N 1
ATOM 724 C CA . VAL A 1 94 ? -12.053 1.753 7.092 1.00 86.50 94 VAL A CA 1
ATOM 725 C C . VAL A 1 94 ? -11.771 0.617 8.077 1.00 86.50 94 VAL A C 1
ATOM 727 O O . VAL A 1 94 ? -12.684 0.192 8.788 1.00 86.50 94 VAL A O 1
ATOM 730 N N . ARG A 1 95 ? -10.515 0.159 8.180 1.00 87.69 95 ARG A N 1
ATOM 731 C CA . ARG A 1 95 ? -10.126 -0.886 9.143 1.00 87.69 95 ARG A CA 1
ATOM 732 C C . ARG A 1 95 ? -10.351 -0.456 10.588 1.00 87.69 95 ARG A C 1
ATOM 734 O O . ARG A 1 95 ? -10.890 -1.244 11.360 1.00 87.69 95 ARG A O 1
ATOM 741 N N . TYR A 1 96 ? -9.998 0.781 10.939 1.00 88.62 96 TYR A N 1
ATOM 742 C CA . TYR A 1 96 ? -10.212 1.308 12.286 1.00 88.62 96 TYR A CA 1
ATOM 743 C C . TYR A 1 96 ? -11.699 1.311 12.648 1.00 88.62 96 TYR A C 1
ATOM 745 O O . TYR A 1 96 ? -12.079 0.732 13.660 1.00 88.62 96 TYR A O 1
ATOM 753 N N . ARG A 1 97 ? -12.564 1.860 11.783 1.00 89.69 97 ARG A N 1
ATOM 754 C CA . ARG A 1 97 ? -14.021 1.844 12.005 1.00 89.69 97 ARG A CA 1
ATOM 755 C C . ARG A 1 97 ? -14.566 0.428 12.149 1.00 89.69 97 ARG A C 1
ATOM 757 O O . ARG A 1 97 ? -15.335 0.174 13.069 1.00 89.69 97 ARG A O 1
ATOM 764 N N . LYS A 1 98 ? -14.126 -0.499 11.294 1.00 90.19 98 LYS A N 1
ATOM 765 C CA . LYS A 1 98 ? -14.518 -1.908 11.383 1.00 90.19 98 LYS A CA 1
ATOM 766 C C . LYS A 1 98 ? -14.132 -2.531 12.727 1.00 90.19 98 LYS A C 1
ATOM 768 O O . LYS A 1 98 ? -14.956 -3.203 13.330 1.00 90.19 98 LYS A O 1
ATOM 773 N N . GLN A 1 99 ? -12.925 -2.267 13.224 1.00 91.81 99 GLN A N 1
ATOM 774 C CA . GLN A 1 99 ? -12.487 -2.752 14.534 1.00 91.81 99 GLN A CA 1
ATOM 775 C C . GLN A 1 99 ? -13.378 -2.233 15.677 1.00 91.81 99 GLN A C 1
ATOM 777 O O . GLN A 1 99 ? -13.675 -2.989 16.603 1.00 91.81 99 GLN A O 1
ATOM 782 N N . LEU A 1 100 ? -13.814 -0.967 15.626 1.00 92.75 100 LEU A N 1
ATOM 783 C CA . LEU A 1 100 ? -14.723 -0.412 16.640 1.00 92.75 100 LEU A CA 1
ATOM 784 C C . LEU A 1 100 ? -16.116 -1.046 16.566 1.00 92.75 100 LEU A C 1
ATOM 786 O O . LEU A 1 100 ? -16.700 -1.346 17.606 1.00 92.75 100 LEU A O 1
ATOM 790 N N . GLU A 1 101 ? -16.630 -1.274 15.356 1.00 94.69 101 GLU A N 1
ATOM 791 C CA . GLU A 1 101 ? -17.915 -1.947 15.140 1.00 94.69 101 GLU A CA 1
AT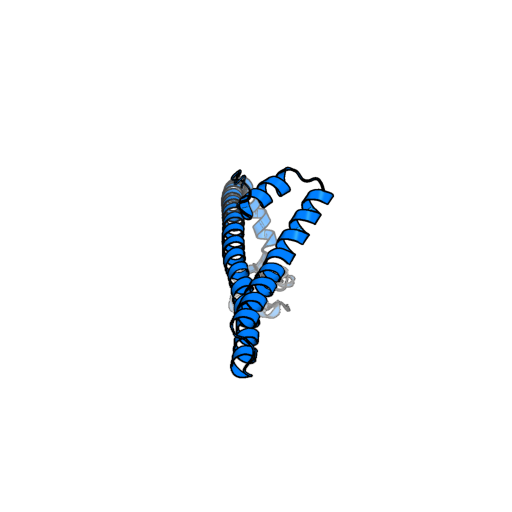OM 792 C C . GLU A 1 101 ? -17.889 -3.392 15.646 1.00 94.69 101 GLU A C 1
ATOM 794 O O . GLU A 1 101 ? -18.747 -3.776 16.439 1.00 94.69 101 GLU A O 1
ATOM 799 N N . ASP A 1 102 ? -16.855 -4.159 15.286 1.00 93.88 102 ASP A N 1
ATOM 800 C CA . ASP A 1 102 ? -16.689 -5.547 15.728 1.00 93.88 102 ASP A CA 1
ATOM 801 C C . ASP A 1 102 ? -16.614 -5.623 17.276 1.00 93.88 102 ASP A C 1
ATOM 803 O O . ASP A 1 102 ? -17.190 -6.519 17.902 1.00 93.88 102 ASP A O 1
ATOM 807 N N . LEU A 1 103 ? -15.956 -4.649 17.924 1.00 95.38 103 LEU A N 1
ATOM 808 C CA . LEU A 1 103 ? -15.907 -4.531 19.385 1.00 95.38 103 LEU A CA 1
ATOM 809 C C . LEU A 1 103 ? -17.280 -4.197 19.993 1.00 95.38 103 LEU A C 1
ATOM 811 O O . LEU A 1 103 ? -17.688 -4.821 20.977 1.00 95.38 103 LEU A O 1
ATOM 815 N N . LYS A 1 104 ? -17.985 -3.215 19.424 1.00 95.38 104 LYS A N 1
ATOM 816 C CA . LYS A 1 104 ? -19.326 -2.799 19.856 1.00 95.38 104 LYS A CA 1
ATOM 817 C C . LYS A 1 104 ? -20.306 -3.967 19.765 1.00 95.38 104 LYS A C 1
ATOM 819 O O . LYS A 1 104 ? -21.012 -4.237 20.736 1.00 95.38 104 LYS A O 1
ATOM 824 N N . ASP A 1 105 ? -20.314 -4.688 18.647 1.00 96.19 105 ASP A N 1
ATOM 825 C CA . ASP A 1 105 ? -21.197 -5.836 18.422 1.00 96.19 105 ASP A CA 1
ATOM 826 C C . ASP A 1 105 ? -20.918 -6.970 19.421 1.00 96.19 105 ASP A C 1
ATOM 828 O O . ASP A 1 105 ? -21.851 -7.559 19.975 1.00 96.19 105 ASP A O 1
ATOM 832 N N . ALA A 1 106 ? -19.644 -7.233 19.732 1.00 95.56 106 ALA A N 1
ATOM 833 C CA . ALA A 1 106 ? -19.259 -8.247 20.712 1.00 95.56 106 ALA A CA 1
ATOM 834 C C . ALA A 1 106 ? -19.724 -7.915 22.141 1.00 95.56 106 ALA A C 1
ATOM 836 O O . ALA A 1 106 ? -20.202 -8.800 22.857 1.00 95.56 106 ALA A O 1
ATOM 837 N N . GLU A 1 107 ? -19.590 -6.661 22.582 1.00 95.88 107 GLU A N 1
ATOM 838 C CA . GLU A 1 107 ? -20.054 -6.252 23.915 1.00 95.88 107 GLU A CA 1
ATOM 839 C C . GLU A 1 107 ? -21.582 -6.170 23.987 1.00 95.88 107 GLU A C 1
ATOM 841 O O . GLU A 1 107 ? -22.185 -6.625 24.964 1.00 95.88 107 GLU A O 1
ATOM 846 N N . LEU A 1 108 ? -22.229 -5.690 22.923 1.00 96.88 108 LEU A N 1
ATOM 847 C CA . LEU A 1 108 ? -23.685 -5.642 22.830 1.00 96.88 108 LEU A CA 1
ATOM 848 C C . LEU A 1 108 ? -24.303 -7.044 22.896 1.00 96.88 108 LEU A C 1
ATOM 850 O O . LEU A 1 108 ? -25.277 -7.251 23.618 1.00 96.88 108 LEU A O 1
ATOM 854 N N . ALA A 1 109 ? -23.717 -8.031 22.211 1.00 97.12 109 ALA A N 1
ATOM 855 C CA . ALA A 1 109 ? -24.188 -9.414 22.259 1.00 97.12 109 ALA A CA 1
ATOM 856 C C . ALA A 1 109 ? -24.180 -9.988 23.688 1.00 97.12 109 ALA A C 1
ATOM 858 O O . ALA A 1 109 ? -25.136 -10.654 24.095 1.00 97.12 109 ALA A O 1
ATOM 859 N N . LYS A 1 110 ? -23.142 -9.688 24.484 1.00 95.81 110 LYS A N 1
ATOM 860 C CA . LYS A 1 110 ? -23.062 -10.102 25.897 1.00 95.81 110 LYS A CA 1
ATOM 861 C C . LYS A 1 110 ? -24.128 -9.426 26.750 1.00 95.81 110 LYS A C 1
ATOM 863 O O . LYS A 1 110 ? -24.752 -10.088 27.577 1.00 95.81 110 LYS A O 1
ATOM 868 N N . ALA A 1 111 ? -24.345 -8.129 26.543 1.00 96.69 111 ALA A N 1
ATOM 869 C CA . ALA A 1 111 ? -25.368 -7.375 27.259 1.00 96.69 111 ALA A CA 1
ATOM 870 C C . ALA A 1 111 ? -26.773 -7.919 26.958 1.00 96.69 111 ALA A C 1
ATOM 872 O O . ALA A 1 111 ? -27.543 -8.187 27.878 1.00 96.69 111 ALA A O 1
ATOM 873 N N . ILE A 1 112 ? -27.078 -8.186 25.684 1.00 96.88 112 ILE A N 1
ATOM 874 C CA . ILE A 1 112 ? -28.349 -8.794 25.268 1.00 96.88 112 ILE A CA 1
ATOM 875 C C . ILE A 1 112 ? -28.532 -10.176 25.904 1.00 96.88 112 ILE A C 1
ATOM 877 O O . ILE A 1 112 ? -29.631 -10.499 26.354 1.00 96.88 112 ILE A O 1
ATOM 881 N N . ALA A 1 113 ? -27.482 -11.000 25.951 1.00 96.88 113 ALA A N 1
ATOM 882 C CA . ALA A 1 113 ? -27.554 -12.321 26.571 1.00 96.88 113 ALA A CA 1
ATOM 883 C C . ALA A 1 113 ? -27.902 -12.238 28.066 1.00 96.88 113 ALA A C 1
ATOM 885 O O . ALA A 1 113 ? -28.787 -12.961 28.516 1.00 96.88 113 ALA A O 1
ATOM 886 N N . ARG A 1 114 ? -27.270 -11.320 28.808 1.00 95.56 114 ARG A N 1
ATOM 887 C CA . ARG A 1 114 ? -27.564 -11.069 30.231 1.00 95.56 114 ARG A CA 1
ATOM 888 C C . ARG A 1 114 ? -28.979 -10.549 30.457 1.00 95.56 114 ARG A C 1
ATOM 890 O O . ARG A 1 114 ? -29.708 -11.087 31.281 1.00 95.56 114 ARG A O 1
ATOM 897 N N . ALA A 1 115 ? -29.413 -9.580 29.654 1.00 95.31 115 ALA A N 1
ATOM 898 C CA . ALA A 1 115 ? -30.778 -9.064 29.728 1.00 95.31 115 ALA A CA 1
ATOM 899 C C . ALA A 1 115 ? -31.823 -10.172 29.489 1.00 95.31 115 ALA A C 1
ATOM 901 O O . ALA A 1 115 ? -32.821 -10.255 30.200 1.00 95.31 115 ALA A O 1
ATOM 902 N N . LYS A 1 116 ? -31.577 -11.079 28.533 1.00 95.81 116 LYS A N 1
ATOM 903 C CA . LYS A 1 116 ? -32.453 -12.239 28.276 1.00 95.81 116 LYS A CA 1
ATOM 904 C C . LYS A 1 116 ? -32.454 -13.276 29.402 1.00 95.81 116 LYS A C 1
ATOM 906 O O . LYS A 1 116 ? -33.418 -14.026 29.510 1.00 95.81 116 LYS A O 1
ATOM 911 N N . GLN A 1 117 ? -31.396 -13.338 30.208 1.00 95.44 117 GLN A N 1
ATOM 912 C CA . GLN A 1 117 ? -31.312 -14.213 31.382 1.00 95.44 117 GLN A CA 1
ATOM 913 C C . GLN A 1 117 ? -32.084 -13.658 32.590 1.00 95.44 117 GLN A C 1
ATOM 915 O O . GLN A 1 117 ? -32.279 -14.387 33.559 1.00 95.44 117 GLN A O 1
ATOM 920 N N . GLY A 1 118 ? -32.576 -12.416 32.510 1.00 94.94 118 GLY A N 1
ATOM 921 C CA . GLY A 1 118 ? -33.332 -11.763 33.578 1.00 94.94 118 GLY A CA 1
ATOM 922 C C . GLY A 1 118 ? -32.480 -10.903 34.512 1.00 94.94 118 GLY A C 1
ATOM 923 O O . GLY A 1 118 ? -32.976 -10.509 35.566 1.00 94.94 118 GLY A O 1
ATOM 924 N N . ASP A 1 119 ? -31.227 -10.608 34.144 1.00 95.56 119 ASP A N 1
ATOM 925 C CA . ASP A 1 119 ? -30.390 -9.659 34.882 1.00 95.56 119 ASP A CA 1
ATOM 926 C C . ASP A 1 119 ? -31.025 -8.256 34.896 1.00 95.56 119 ASP A C 1
ATOM 928 O O . ASP A 1 119 ? -31.733 -7.857 33.966 1.00 95.56 119 ASP A O 1
ATOM 932 N N . ASP A 1 120 ? -30.717 -7.479 35.937 1.00 97.00 120 ASP A N 1
ATOM 933 C CA . ASP A 1 120 ? -31.139 -6.083 36.057 1.00 97.00 120 ASP A CA 1
ATOM 934 C C . ASP A 1 120 ? -30.661 -5.247 34.854 1.00 97.00 120 ASP A C 1
ATOM 936 O O . ASP A 1 120 ? -29.460 -5.141 34.578 1.00 97.00 120 ASP A O 1
ATOM 940 N N . ILE A 1 121 ? -31.612 -4.656 34.123 1.00 95.69 121 ILE A N 1
ATOM 941 C CA . ILE A 1 121 ? -31.345 -3.956 32.858 1.00 95.69 121 ILE A CA 1
ATOM 942 C C . ILE A 1 121 ? -30.426 -2.750 33.078 1.00 95.69 121 ILE A C 1
ATOM 944 O O . ILE A 1 121 ? -29.510 -2.531 32.281 1.00 95.69 121 ILE A O 1
ATOM 948 N N . ASP A 1 122 ? -30.616 -1.995 34.162 1.00 96.88 122 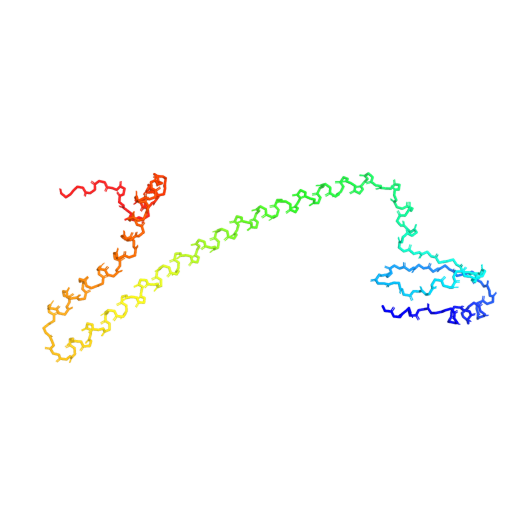ASP A N 1
ATOM 949 C CA . ASP A 1 122 ? -29.792 -0.821 34.457 1.00 96.88 122 ASP A CA 1
ATOM 950 C C . ASP A 1 122 ? -28.337 -1.223 34.711 1.00 96.88 122 ASP A C 1
ATOM 952 O O . ASP A 1 122 ? -27.405 -0.579 34.215 1.00 96.88 122 ASP A O 1
ATOM 956 N N . LEU A 1 123 ? -28.118 -2.316 35.444 1.00 95.50 123 LEU A N 1
ATOM 957 C CA . LEU A 1 123 ? -26.789 -2.865 35.686 1.0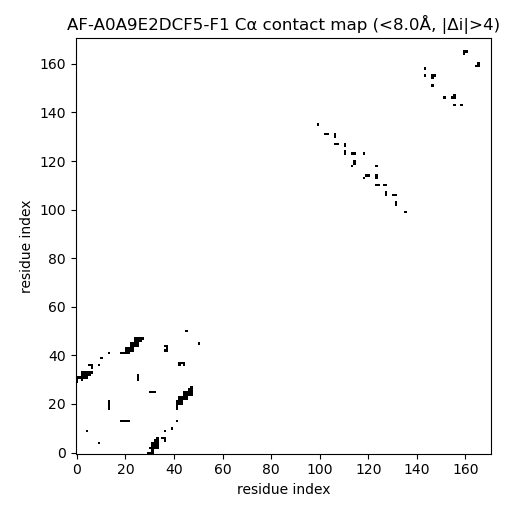0 95.50 123 LEU A CA 1
ATOM 958 C C . LEU A 1 123 ? -26.147 -3.393 34.399 1.00 95.50 123 LEU A C 1
ATOM 960 O O . LEU A 1 123 ? -24.955 -3.159 34.166 1.00 95.50 123 LEU A O 1
ATOM 964 N N . VAL A 1 124 ? -26.915 -4.070 33.543 1.00 97.06 124 VAL A N 1
ATOM 965 C CA . VAL A 1 124 ? -26.442 -4.572 32.243 1.00 97.06 124 VAL A CA 1
ATOM 966 C C . VAL A 1 124 ? -25.990 -3.420 31.344 1.00 97.06 124 VAL A C 1
ATOM 968 O O . VAL A 1 124 ? -24.884 -3.474 30.800 1.00 97.06 124 VAL A O 1
ATOM 971 N N . LEU A 1 125 ? -26.787 -2.356 31.232 1.00 96.62 125 LEU A N 1
ATOM 972 C CA . LEU A 1 125 ? -26.458 -1.183 30.416 1.00 96.62 125 LEU A CA 1
ATOM 973 C C . LEU A 1 125 ? -25.244 -0.421 30.963 1.00 96.62 125 LEU A C 1
ATOM 975 O O . LEU A 1 125 ? -24.342 -0.078 30.196 1.00 96.62 125 LEU A O 1
ATOM 979 N N . LYS A 1 126 ? -25.161 -0.215 32.285 1.00 97.00 126 LYS A N 1
ATOM 980 C CA . LYS A 1 126 ? -23.985 0.404 32.931 1.00 97.00 126 LYS A CA 1
ATOM 981 C C . LYS A 1 126 ? -22.713 -0.410 32.702 1.00 97.00 126 LYS A C 1
ATOM 983 O O . LYS A 1 126 ? -21.646 0.155 32.448 1.00 97.00 126 LYS A O 1
ATOM 988 N N . THR A 1 127 ? -22.828 -1.736 32.763 1.00 95.50 127 THR A N 1
ATOM 989 C CA . THR A 1 127 ? -21.710 -2.650 32.509 1.00 95.50 127 THR A CA 1
ATOM 990 C C . THR A 1 127 ? -21.258 -2.569 31.055 1.00 95.50 127 THR A C 1
ATOM 992 O O . THR A 1 127 ? -20.063 -2.416 30.813 1.00 95.50 127 THR A O 1
ATOM 995 N N . LEU A 1 128 ? -22.192 -2.604 30.098 1.00 97.06 128 LEU A N 1
ATOM 996 C CA . LEU A 1 128 ? -21.902 -2.440 28.672 1.00 97.06 128 LEU A CA 1
ATOM 997 C C . LEU A 1 128 ? -21.166 -1.124 28.402 1.00 97.06 128 LEU A C 1
ATOM 999 O O . LEU A 1 128 ? -20.100 -1.134 27.790 1.00 97.06 128 LEU A O 1
ATOM 1003 N N . ALA A 1 129 ? -21.704 -0.006 28.897 1.00 96.06 129 ALA A N 1
ATOM 1004 C CA . ALA A 1 129 ? -21.117 1.317 28.703 1.00 96.06 129 ALA A CA 1
ATOM 1005 C C . ALA A 1 129 ? -19.685 1.389 29.253 1.00 96.06 129 ALA A C 1
ATOM 1007 O O . ALA A 1 129 ? -18.773 1.873 28.579 1.00 96.06 129 ALA A O 1
ATOM 1008 N N . THR A 1 130 ? -19.469 0.845 30.452 1.00 95.94 130 THR A N 1
ATOM 1009 C CA . THR A 1 130 ? -18.152 0.819 31.098 1.00 95.94 130 THR A CA 1
ATOM 1010 C C . THR A 1 130 ? -17.163 -0.049 30.317 1.00 95.94 130 THR A C 1
ATOM 1012 O O . THR A 1 130 ? -16.060 0.401 30.005 1.00 95.94 130 THR A O 1
ATOM 1015 N N . GLN A 1 131 ? -17.553 -1.276 29.958 1.00 94.44 131 GLN A N 1
ATOM 1016 C CA . GLN A 1 131 ? -16.681 -2.225 29.257 1.00 94.44 131 GLN A CA 1
ATOM 1017 C C . GLN A 1 131 ? -16.324 -1.749 27.850 1.00 94.44 131 GLN A C 1
ATOM 1019 O O . GLN A 1 131 ? -15.163 -1.844 27.449 1.00 94.44 131 GLN A O 1
ATOM 1024 N N . LEU A 1 132 ? -17.294 -1.202 27.116 1.00 94.75 132 LEU A N 1
ATOM 10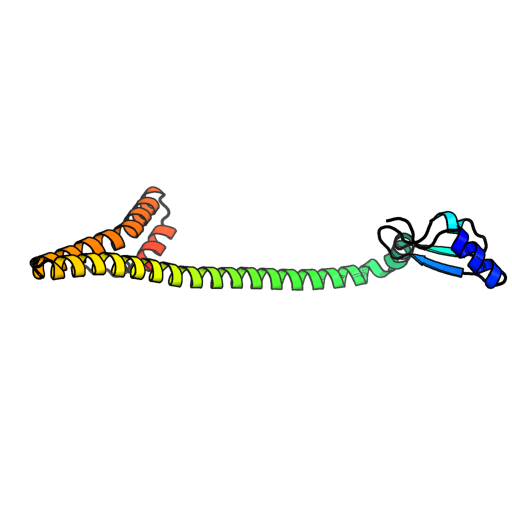25 C CA . LEU A 1 132 ? -17.061 -0.662 25.783 1.00 94.75 132 LEU A CA 1
ATOM 1026 C C . LEU A 1 132 ? -16.097 0.528 25.844 1.00 94.75 132 LEU A C 1
ATOM 1028 O O . LEU A 1 132 ? -15.102 0.537 25.123 1.00 94.75 132 LEU A O 1
ATOM 1032 N N . THR A 1 133 ? -16.321 1.472 26.764 1.00 94.25 133 THR A N 1
ATOM 1033 C CA . THR A 1 133 ? -15.447 2.645 26.941 1.00 94.25 133 THR A CA 1
ATOM 1034 C C . THR A 1 133 ? -14.019 2.234 27.294 1.00 94.25 133 THR A C 1
ATOM 1036 O O . THR A 1 133 ? -13.072 2.706 26.671 1.00 94.25 133 THR A O 1
ATOM 1039 N N . GLN A 1 134 ? -13.841 1.308 28.241 1.00 93.88 134 GLN A N 1
ATOM 1040 C CA . GLN A 1 134 ? -12.515 0.818 28.634 1.00 93.88 134 GLN A CA 1
ATOM 1041 C C . GLN A 1 134 ? -11.770 0.167 27.466 1.00 93.88 134 GLN A C 1
ATOM 1043 O O . GLN A 1 134 ? -10.583 0.424 27.269 1.00 93.88 134 GLN A O 1
ATOM 1048 N N . LYS A 1 135 ? -12.458 -0.661 26.674 1.00 93.00 135 LYS A N 1
ATOM 1049 C CA . LYS A 1 135 ? -11.842 -1.347 25.533 1.00 93.00 135 LYS A CA 1
ATOM 1050 C C . LYS A 1 135 ? -11.502 -0.394 24.391 1.00 93.00 135 LYS A C 1
ATOM 1052 O O . LYS A 1 135 ? -10.424 -0.525 23.821 1.00 93.00 135 LYS A O 1
ATOM 1057 N N . LEU A 1 136 ? -12.371 0.576 24.102 1.00 92.38 136 LEU A N 1
ATOM 1058 C CA . LEU A 1 136 ? -12.104 1.631 23.121 1.00 92.38 136 LEU A CA 1
ATOM 1059 C C . LEU A 1 136 ? -10.915 2.504 23.544 1.00 92.38 136 LEU A C 1
ATOM 1061 O O . LEU A 1 136 ? -10.061 2.818 22.720 1.00 92.38 136 LEU A O 1
ATOM 1065 N N . ALA A 1 137 ? -10.833 2.861 24.828 1.00 91.75 137 ALA A N 1
ATOM 1066 C CA . ALA A 1 137 ? -9.788 3.737 25.348 1.00 91.75 137 ALA A CA 1
ATOM 1067 C C . ALA A 1 137 ? -8.423 3.047 25.496 1.00 91.75 137 ALA A C 1
ATOM 1069 O O . ALA A 1 137 ? -7.397 3.726 25.486 1.00 91.75 137 ALA A O 1
ATOM 1070 N N . HIS A 1 138 ? -8.377 1.718 25.629 1.00 91.56 138 HIS A N 1
ATOM 1071 C CA . HIS A 1 138 ? -7.143 0.999 25.944 1.00 91.56 138 HIS A CA 1
ATOM 1072 C C . HIS A 1 138 ? -6.037 1.209 24.898 1.00 91.56 138 HIS A C 1
ATOM 1074 O O . HIS A 1 138 ? -4.947 1.664 25.245 1.00 91.56 138 HIS A O 1
ATOM 1080 N N . THR A 1 139 ? -6.309 0.915 23.622 1.00 89.25 139 THR A N 1
ATOM 1081 C CA . THR A 1 139 ? -5.292 0.991 22.559 1.00 89.25 139 THR A CA 1
ATOM 1082 C C . THR A 1 139 ? -4.763 2.416 22.345 1.00 89.25 139 THR A C 1
ATOM 1084 O O . THR A 1 139 ? -3.540 2.582 22.373 1.00 89.25 139 THR A O 1
ATOM 1087 N N . PRO A 1 140 ? -5.611 3.460 22.220 1.00 90.81 140 PRO A N 1
ATOM 1088 C CA . PRO A 1 140 ? -5.139 4.843 22.165 1.00 90.81 140 PRO A CA 1
ATOM 1089 C C . PRO A 1 140 ? -4.329 5.259 23.397 1.00 90.81 140 PRO A C 1
ATOM 1091 O O . PRO A 1 140 ? -3.297 5.908 23.251 1.00 90.81 140 PRO A O 1
ATOM 1094 N N . SER A 1 141 ? -4.743 4.852 24.604 1.00 90.75 141 SER A N 1
ATOM 1095 C CA . SER A 1 141 ? -4.041 5.219 25.846 1.00 90.75 141 SER A CA 1
ATOM 1096 C C . SER A 1 141 ? -2.638 4.617 25.922 1.00 90.75 141 SER A C 1
ATOM 1098 O O . SER A 1 141 ? -1.696 5.288 26.344 1.00 90.75 141 SER A O 1
ATOM 1100 N N . VAL A 1 142 ? -2.481 3.357 25.501 1.00 92.19 142 VAL A N 1
ATOM 1101 C CA . VAL A 1 142 ? -1.168 2.698 25.433 1.00 92.19 142 VAL A CA 1
ATOM 1102 C C . VAL A 1 142 ? -0.282 3.380 24.391 1.00 92.19 142 VAL A C 1
ATOM 1104 O O . VAL A 1 142 ? 0.878 3.669 24.683 1.00 92.19 142 VAL A O 1
ATOM 1107 N N . GLY A 1 143 ? -0.832 3.692 23.212 1.00 89.75 143 GLY A N 1
ATOM 1108 C CA . GLY A 1 143 ? -0.114 4.411 22.158 1.00 89.75 143 GLY A CA 1
ATOM 1109 C C . GLY A 1 143 ? 0.365 5.787 22.618 1.00 89.75 143 GLY A C 1
ATOM 1110 O O . GLY A 1 143 ? 1.547 6.097 22.498 1.00 89.75 143 GLY A O 1
ATOM 1111 N N . LEU A 1 144 ? -0.518 6.576 23.236 1.00 89.25 144 LEU A N 1
ATOM 1112 C CA . LEU A 1 144 ? -0.179 7.893 23.774 1.00 89.25 144 LEU A CA 1
ATOM 1113 C C . LEU A 1 144 ? 0.920 7.808 24.840 1.00 89.25 144 LEU A C 1
ATOM 1115 O O . LEU A 1 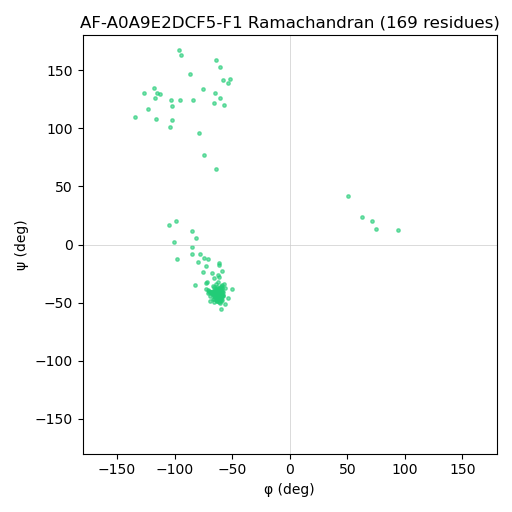144 ? 1.853 8.606 24.831 1.00 89.25 144 LEU A O 1
ATOM 1119 N N . LYS A 1 145 ? 0.853 6.810 25.730 1.00 89.50 145 LYS A N 1
ATOM 1120 C CA . LYS A 1 145 ? 1.894 6.585 26.738 1.00 89.50 145 LYS A CA 1
ATOM 1121 C C . LYS A 1 145 ? 3.250 6.261 26.105 1.00 89.50 145 LYS A C 1
ATOM 1123 O O . LYS A 1 145 ? 4.255 6.760 26.599 1.00 89.50 145 LYS A O 1
ATOM 1128 N N . SER A 1 146 ? 3.281 5.460 25.036 1.00 89.88 146 SER A N 1
ATOM 1129 C CA . SER A 1 146 ? 4.520 5.177 24.295 1.00 89.88 146 SER A CA 1
ATOM 1130 C C . SER A 1 146 ? 5.113 6.455 23.712 1.00 89.88 146 SER A C 1
ATOM 1132 O O . SER A 1 146 ? 6.266 6.757 23.986 1.00 89.88 146 SER A O 1
ATOM 1134 N N . LEU A 1 147 ? 4.303 7.262 23.017 1.00 90.06 147 LEU A N 1
ATOM 1135 C CA . LEU A 1 147 ? 4.761 8.520 22.413 1.00 90.06 147 LEU A CA 1
ATOM 1136 C C . LEU A 1 147 ? 5.344 9.495 23.447 1.00 90.06 147 LEU A C 1
ATOM 1138 O O . LEU A 1 147 ? 6.339 10.162 23.177 1.00 90.06 147 LEU A O 1
ATOM 1142 N N . ILE A 1 148 ? 4.752 9.554 24.646 1.00 88.69 148 ILE A N 1
ATOM 1143 C CA . ILE A 1 148 ? 5.263 10.367 25.760 1.00 88.69 148 ILE A CA 1
ATOM 1144 C C . ILE A 1 148 ? 6.629 9.861 26.243 1.00 88.69 148 ILE A C 1
ATOM 1146 O O . ILE A 1 148 ? 7.496 10.671 26.559 1.00 88.69 148 ILE A O 1
ATOM 1150 N N . ILE A 1 149 ? 6.822 8.541 26.315 1.00 90.88 149 ILE A N 1
ATOM 1151 C CA . ILE A 1 149 ? 8.096 7.931 26.727 1.00 90.88 149 ILE A CA 1
ATOM 1152 C C . ILE A 1 149 ? 9.179 8.171 25.669 1.00 90.88 149 ILE A C 1
ATOM 1154 O O . ILE A 1 149 ? 10.314 8.481 26.026 1.00 90.88 149 ILE A O 1
ATOM 1158 N N . ASP A 1 150 ? 8.820 8.065 24.390 1.00 89.06 150 ASP A N 1
ATOM 1159 C CA . ASP A 1 150 ? 9.741 8.220 23.260 1.00 89.06 150 ASP A CA 1
ATOM 1160 C C . ASP A 1 150 ? 10.168 9.688 23.041 1.00 89.06 150 ASP A C 1
ATOM 1162 O O . ASP A 1 150 ? 11.191 9.953 22.410 1.00 89.06 150 ASP A O 1
ATOM 1166 N N . GLY A 1 151 ? 9.424 10.653 23.597 1.00 85.88 151 GLY A N 1
ATOM 1167 C CA . GLY A 1 151 ? 9.790 12.073 23.609 1.00 85.88 151 GLY A CA 1
ATOM 1168 C C . GLY A 1 151 ? 9.606 12.805 22.274 1.00 85.88 151 GLY A C 1
ATOM 1169 O O . GLY A 1 151 ? 10.094 13.926 22.121 1.00 85.88 151 GLY A O 1
ATOM 1170 N N . ASP A 1 152 ? 8.902 12.208 21.309 1.00 87.00 152 ASP A N 1
ATOM 1171 C CA . ASP A 1 152 ? 8.626 12.823 20.007 1.00 87.00 152 ASP A CA 1
ATOM 1172 C C . ASP A 1 152 ? 7.474 13.837 20.107 1.00 87.00 152 ASP A C 1
ATOM 1174 O O . ASP A 1 152 ? 6.288 13.503 20.020 1.00 87.00 152 ASP A O 1
ATOM 1178 N N . ALA A 1 153 ? 7.836 15.110 20.274 1.00 87.31 153 ALA A N 1
ATOM 1179 C CA . ALA A 1 153 ? 6.883 16.210 20.379 1.00 87.31 153 ALA A CA 1
ATOM 1180 C C . ALA A 1 153 ? 5.966 16.341 19.147 1.00 87.31 153 ALA A C 1
ATOM 1182 O O . ALA A 1 153 ? 4.793 16.683 19.296 1.00 87.31 153 ALA A O 1
ATOM 1183 N N . ALA A 1 154 ? 6.462 16.045 17.940 1.00 89.25 154 ALA A N 1
ATOM 1184 C CA . ALA A 1 154 ? 5.658 16.150 16.724 1.00 89.25 154 ALA A CA 1
ATOM 1185 C C . ALA A 1 154 ? 4.597 15.043 16.668 1.00 89.25 154 ALA A C 1
ATOM 1187 O O . ALA A 1 154 ? 3.437 15.310 16.340 1.00 89.25 154 ALA A O 1
ATOM 1188 N N . ALA A 1 155 ? 4.966 13.816 17.042 1.00 88.44 155 ALA A N 1
ATOM 1189 C CA . ALA A 1 155 ? 4.028 12.699 17.119 1.00 88.44 155 ALA A CA 1
ATOM 1190 C C . ALA A 1 155 ? 2.965 12.905 18.213 1.00 88.44 155 ALA A C 1
ATOM 1192 O O . ALA A 1 155 ? 1.796 12.574 18.006 1.00 88.44 155 ALA A O 1
ATOM 1193 N N . ILE A 1 156 ? 3.336 13.502 19.352 1.00 89.12 156 ILE A N 1
ATOM 1194 C CA . ILE A 1 156 ? 2.392 13.838 20.430 1.00 89.12 156 ILE A CA 1
ATOM 1195 C C . ILE A 1 156 ? 1.341 14.851 19.948 1.00 89.12 156 ILE A C 1
ATOM 1197 O O . ILE A 1 156 ? 0.150 14.640 20.175 1.00 89.12 156 ILE A O 1
ATOM 1201 N N . GLU A 1 157 ? 1.739 15.915 19.247 1.00 88.94 157 GLU A N 1
ATOM 1202 C CA . GLU A 1 157 ? 0.792 16.910 18.713 1.00 88.94 157 GLU A CA 1
ATOM 1203 C C . GLU A 1 157 ? -0.147 16.322 17.645 1.00 88.94 157 GLU A C 1
ATOM 1205 O O . GLU A 1 157 ? -1.353 16.600 17.626 1.00 88.94 157 GLU A O 1
ATOM 1210 N N . GLN A 1 158 ? 0.364 15.432 16.789 1.00 91.00 158 GLN A N 1
ATOM 1211 C CA . GLN A 1 158 ? -0.476 14.693 15.841 1.00 91.00 158 GLN A CA 1
ATOM 1212 C C . GLN A 1 158 ? -1.478 13.781 16.560 1.00 91.00 158 GLN A C 1
ATOM 1214 O O . GLN A 1 158 ? -2.646 13.730 16.172 1.00 91.00 158 GLN A O 1
ATOM 1219 N N . ALA A 1 159 ? -1.058 13.102 17.631 1.00 90.12 159 ALA A N 1
ATOM 1220 C CA . ALA A 1 159 ? -1.933 12.252 18.432 1.00 90.12 159 ALA A CA 1
ATOM 1221 C C . ALA A 1 159 ? -3.033 13.055 19.143 1.00 90.12 159 ALA A C 1
ATOM 1223 O O . ALA A 1 159 ? -4.189 12.630 19.130 1.00 90.12 159 ALA A O 1
ATOM 1224 N N . LYS A 1 160 ? -2.717 14.234 19.701 1.00 88.50 160 LYS A N 1
ATOM 1225 C CA . LYS A 1 160 ? -3.729 15.140 20.278 1.00 88.50 160 LYS A CA 1
ATOM 1226 C C . LYS A 1 160 ? -4.774 15.539 19.239 1.00 88.50 160 LYS A C 1
ATOM 1228 O O . LYS A 1 160 ? -5.970 15.438 19.503 1.00 88.50 160 LYS A O 1
ATOM 1233 N N . THR A 1 161 ? -4.322 15.883 18.033 1.00 89.81 161 THR A N 1
ATOM 1234 C CA . THR A 1 161 ? -5.205 16.237 16.915 1.00 89.81 161 THR A CA 1
ATOM 1235 C C . THR A 1 161 ? -6.104 15.072 16.511 1.00 89.81 161 THR A C 1
ATOM 1237 O O . THR A 1 161 ? -7.313 15.248 16.373 1.00 89.81 161 THR A O 1
ATOM 1240 N N . LEU A 1 162 ? -5.539 13.869 16.369 1.00 89.25 162 LEU A N 1
ATOM 1241 C CA . LEU A 1 162 ? -6.276 12.658 15.998 1.00 89.25 162 LEU A CA 1
ATOM 1242 C C . LEU A 1 162 ? -7.336 12.270 17.041 1.00 89.25 162 LEU A C 1
ATOM 1244 O O . LEU A 1 162 ? -8.417 11.814 16.673 1.00 89.25 162 LEU A O 1
ATOM 1248 N N . LEU A 1 163 ? -7.026 12.442 18.329 1.00 88.75 163 LEU A N 1
ATOM 1249 C CA . LEU A 1 163 ? -7.923 12.129 19.445 1.00 88.75 163 LEU A CA 1
ATOM 1250 C C . LEU A 1 163 ? -8.901 13.264 19.782 1.00 88.75 163 LEU A C 1
ATOM 1252 O O . LEU A 1 163 ? -9.731 13.095 20.671 1.00 88.75 163 LEU A O 1
ATOM 1256 N N . GLY A 1 164 ? -8.821 14.404 19.089 1.00 87.00 164 GLY A N 1
ATOM 1257 C CA . GLY A 1 164 ? -9.677 15.562 19.349 1.00 87.00 164 GLY A CA 1
ATOM 1258 C C . GLY A 1 164 ? -9.359 16.297 20.655 1.00 87.00 164 GLY A C 1
ATOM 1259 O O . GLY A 1 164 ? -10.193 17.047 21.141 1.00 87.00 164 GLY A O 1
ATOM 1260 N N . LEU A 1 165 ? -8.157 16.121 21.210 1.00 84.75 165 LEU A N 1
ATOM 1261 C CA . LEU A 1 165 ? -7.712 16.729 22.474 1.00 84.75 165 LEU A CA 1
ATOM 1262 C C . LEU A 1 165 ? -7.145 18.152 22.300 1.00 84.75 165 LEU A C 1
ATOM 1264 O O . LEU A 1 165 ? -6.513 18.678 23.209 1.00 84.75 165 LEU A O 1
ATOM 1268 N N . ASN A 1 166 ? -7.325 18.760 21.123 1.00 69.75 166 ASN A N 1
ATOM 1269 C CA . ASN A 1 166 ? -6.827 20.103 20.800 1.00 69.75 166 ASN A CA 1
ATOM 1270 C C . ASN A 1 166 ? -7.762 21.231 21.258 1.00 69.75 166 ASN A C 1
ATOM 1272 O O . ASN A 1 166 ? -7.414 22.400 21.107 1.00 69.75 166 ASN A O 1
ATOM 1276 N N . GLN A 1 167 ? -8.963 20.902 21.733 1.00 60.72 167 GLN A N 1
ATOM 1277 C CA . GLN A 1 167 ? -9.853 21.879 22.342 1.00 60.72 167 GLN A CA 1
ATOM 1278 C C . GLN A 1 167 ? -9.635 21.827 23.848 1.00 60.72 167 GLN A C 1
ATOM 1280 O O . GLN A 1 167 ? -9.733 20.758 24.450 1.00 60.72 167 GLN A O 1
ATOM 1285 N N . ASP A 1 168 ? -9.321 22.983 24.429 1.00 51.25 168 ASP A N 1
ATOM 1286 C CA . ASP A 1 168 ? -9.347 23.232 25.866 1.00 51.25 168 ASP A CA 1
ATOM 1287 C C . ASP A 1 168 ? -10.794 23.113 26.385 1.00 51.25 168 ASP A C 1
ATOM 1289 O O . ASP A 1 168 ? -11.384 24.089 26.847 1.00 51.25 168 ASP A O 1
ATOM 1293 N N . ASP A 1 169 ? -11.390 21.920 26.321 1.00 43.19 169 ASP A N 1
ATOM 1294 C CA . ASP A 1 169 ? -12.587 21.599 27.095 1.00 43.19 169 ASP A CA 1
ATOM 1295 C C . ASP A 1 169 ? -12.142 21.393 28.542 1.00 43.19 169 ASP A C 1
ATOM 1297 O O . ASP A 1 169 ? -11.954 20.290 29.060 1.00 43.19 169 ASP A O 1
ATOM 1301 N N . THR A 1 170 ? -11.906 22.537 29.173 1.00 39.28 170 THR A N 1
ATOM 1302 C CA . THR A 1 170 ? -11.886 22.671 30.620 1.00 39.28 170 THR A CA 1
ATOM 1303 C C . THR A 1 170 ? -13.320 22.404 31.089 1.00 39.28 170 THR A C 1
ATOM 1305 O O . THR A 1 170 ? -14.221 23.095 30.606 1.00 39.28 170 THR A O 1
ATOM 1308 N N . PRO A 1 171 ? -13.578 21.412 31.960 1.00 41.38 171 PRO A N 1
ATOM 1309 C CA . PRO A 1 171 ? -14.881 21.292 32.606 1.00 41.38 171 PRO A CA 1
ATOM 1310 C C . PRO A 1 171 ? -15.192 22.504 33.495 1.00 41.38 171 PRO A C 1
ATOM 1312 O O . PRO A 1 171 ? -14.238 23.114 34.036 1.00 41.38 171 PRO A O 1
#

Nearest PDB structures (foldseek):
  1gpj-assembly1_A-2  TM=3.484E-01  e=1.507E-05  Methanopyrus kandleri
  5yjl-assembly1_A  TM=5.184E-01  e=3.217E-03  Arabidopsis thaliana
  5che-assembly1_A  TM=4.526E-01  e=1.659E-03  Arabidopsis thaliana
  4n7r-assembly1_B  TM=4.468E-01  e=1.684E-02  Arabidopsis thaliana

Foldseek 3Di:
DPAQAEQVNVVVVCVVVVLAADEAEFEDVVTNHDPCNVVDPRYDYHYPVNVVVVCVVVVVVVVVVVVVVVVVVVVVVVVVVVVVVVVVVVVVVVVVVVVLVVLLVVLVVVLVVCVVVVPDNVVSVVVSVVVSVCVVVPVLVVVLVVCVVVPPPVVNVVSCVVVVVPDPPDD

Solvent-accessible surface area (backbone atoms only — not comparable to full-atom values): 9743 Å² total; per-residue (Å²): 122,81,48,77,46,44,48,70,61,52,55,53,50,30,60,77,49,74,60,52,73,42,84,44,77,42,80,51,86,71,55,42,55,43,74,73,39,61,77,40,91,50,41,48,74,41,41,54,71,61,51,50,66,67,50,57,84,52,46,69,65,52,51,55,54,48,55,54,49,52,52,54,52,50,54,51,50,53,54,48,55,54,50,50,57,53,51,56,51,54,54,45,57,53,50,51,53,48,53,52,49,58,50,51,53,56,48,48,52,52,35,52,53,42,47,73,73,66,49,61,59,69,60,40,52,53,48,41,55,50,53,53,50,52,60,65,46,45,63,59,52,55,52,52,53,49,39,63,73,71,62,44,65,68,60,46,54,52,49,33,56,76,72,62,62,75,60,88,78,70,131

Radius of gyration: 37.46 Å; Cα contacts (8 Å, |Δi|>4): 90; chains: 1; bounding box: 66×52×93 Å

Mean predicted aligned error: 15.06 Å